Protein AF-A0A0A8K129-F1 (afdb_monomer_lite)

Organism: NCBI:txid1384459

pLDDT: mean 93.45, std 6.95, range [53.19, 98.19]

Structure (mmCIF, N/CA/C/O backbone):
data_AF-A0A0A8K129-F1
#
_entry.id   AF-A0A0A8K129-F1
#
loop_
_atom_site.group_PDB
_atom_site.id
_atom_site.type_symbol
_atom_site.label_atom_id
_atom_site.label_alt_id
_atom_site.label_comp_id
_atom_site.label_asym_id
_atom_site.label_entity_id
_atom_site.label_seq_id
_atom_site.pdbx_PDB_ins_code
_atom_site.Cartn_x
_atom_site.Cartn_y
_atom_site.Cartn_z
_atom_site.occupancy
_atom_site.B_iso_or_equiv
_atom_site.auth_seq_id
_atom_site.auth_comp_id
_atom_site.auth_asym_id
_atom_site.auth_atom_id
_atom_site.pdbx_PDB_model_num
ATOM 1 N N . MET A 1 1 ? -6.699 -9.975 -0.516 1.00 85.94 1 MET A N 1
ATOM 2 C CA . MET A 1 1 ? -5.691 -9.096 -1.152 1.00 85.94 1 MET A CA 1
ATOM 3 C C . MET A 1 1 ? -6.451 -8.112 -2.016 1.00 85.94 1 MET A C 1
ATOM 5 O O . MET A 1 1 ? -7.431 -8.534 -2.612 1.00 85.94 1 MET A O 1
ATOM 9 N N . VAL A 1 2 ? -6.045 -6.845 -2.029 1.00 92.94 2 VAL A N 1
ATOM 10 C CA . VAL A 1 2 ? -6.664 -5.775 -2.828 1.00 92.94 2 VAL A CA 1
ATOM 11 C C . VAL A 1 2 ? -5.577 -5.191 -3.724 1.00 92.94 2 VAL A C 1
ATOM 13 O O . VAL A 1 2 ? -4.443 -5.025 -3.263 1.00 92.94 2 VAL A O 1
ATOM 16 N N . ASP A 1 3 ? -5.898 -4.932 -4.988 1.00 94.06 3 ASP A N 1
ATOM 17 C CA . ASP A 1 3 ? -4.957 -4.341 -5.936 1.00 94.06 3 ASP A CA 1
ATOM 18 C C . ASP A 1 3 ? -4.892 -2.819 -5.772 1.00 94.06 3 ASP A C 1
ATOM 20 O O . ASP A 1 3 ? -5.886 -2.151 -5.515 1.00 94.06 3 ASP A O 1
ATOM 24 N N . ALA A 1 4 ? -3.696 -2.257 -5.939 1.00 93.94 4 ALA A N 1
ATOM 25 C CA . ALA 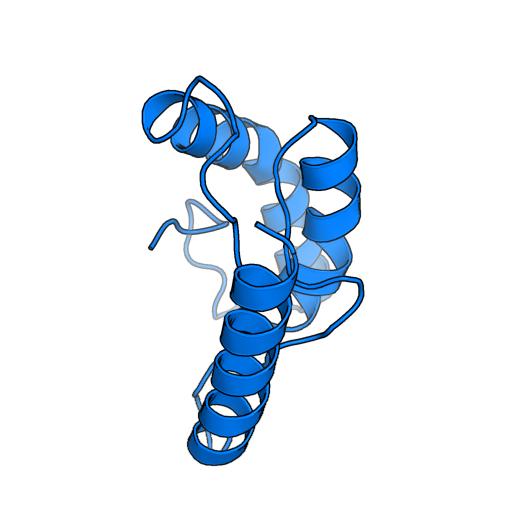A 1 4 ? -3.468 -0.812 -5.856 1.00 93.94 4 ALA A CA 1
ATOM 26 C C . ALA A 1 4 ? -3.593 -0.092 -7.212 1.00 93.94 4 ALA A C 1
ATOM 28 O O . ALA A 1 4 ? -3.308 1.100 -7.306 1.00 93.94 4 ALA A O 1
ATOM 29 N N . THR A 1 5 ? -3.928 -0.830 -8.270 1.00 95.12 5 THR A N 1
ATOM 30 C CA . THR A 1 5 ? -4.082 -0.330 -9.640 1.00 95.12 5 THR A CA 1
ATOM 31 C C . THR A 1 5 ? -5.199 -1.100 -10.327 1.00 95.12 5 THR A C 1
ATOM 33 O O . THR A 1 5 ? -5.247 -2.322 -10.194 1.00 95.12 5 THR A O 1
ATOM 36 N N . TYR A 1 6 ? -6.023 -0.419 -11.118 1.00 93.81 6 TYR A N 1
ATOM 37 C CA . TYR A 1 6 ? -7.205 -1.004 -11.775 1.00 93.81 6 TYR A CA 1
ATOM 38 C C . TYR A 1 6 ? -7.012 -1.181 -13.287 1.00 93.81 6 TYR A C 1
ATOM 40 O O . TYR A 1 6 ? -7.951 -1.446 -14.035 1.00 93.81 6 TYR A O 1
ATOM 48 N N . GLU A 1 7 ? -5.765 -1.058 -13.739 1.00 92.25 7 GLU A N 1
ATOM 49 C CA . GLU A 1 7 ? -5.324 -1.329 -15.101 1.00 92.25 7 GLU A CA 1
ATOM 50 C C . GLU A 1 7 ? -3.975 -2.072 -15.094 1.00 92.25 7 GLU A C 1
ATOM 52 O O . GLU A 1 7 ? -3.214 -1.971 -14.126 1.00 92.25 7 GLU A O 1
ATOM 57 N N . PRO A 1 8 ? -3.627 -2.812 -16.163 1.00 92.88 8 PRO A N 1
ATOM 58 C CA . PRO A 1 8 ? -2.314 -3.439 -16.280 1.00 92.88 8 PRO A CA 1
ATOM 59 C C . PRO A 1 8 ? -1.186 -2.401 -16.359 1.00 92.88 8 PRO A C 1
ATOM 61 O O . PRO A 1 8 ? -1.163 -1.554 -17.250 1.00 92.88 8 PRO A O 1
ATOM 64 N N . VAL A 1 9 ? -0.202 -2.503 -15.461 1.00 92.31 9 VAL A N 1
ATOM 65 C CA . VAL A 1 9 ? 0.939 -1.567 -15.376 1.00 92.31 9 VAL A CA 1
ATOM 66 C C . VAL A 1 9 ? 2.304 -2.221 -15.645 1.00 92.31 9 VAL A C 1
ATOM 68 O O . VAL A 1 9 ? 3.361 -1.604 -15.477 1.00 92.31 9 VAL A O 1
ATOM 71 N N . ASP A 1 10 ? 2.324 -3.485 -16.063 1.00 88.12 10 ASP A N 1
ATOM 72 C CA . ASP A 1 10 ? 3.522 -4.312 -16.252 1.00 88.12 10 ASP A CA 1
ATOM 73 C C . ASP A 1 10 ? 4.475 -3.765 -17.327 1.00 88.12 10 ASP A C 1
ATOM 75 O O . ASP A 1 10 ? 5.690 -3.836 -17.152 1.00 88.12 10 ASP A O 1
ATOM 79 N N . LYS A 1 11 ? 3.960 -3.113 -18.374 1.00 91.44 11 LYS A N 1
ATOM 80 C CA . LYS A 1 11 ? 4.776 -2.538 -19.467 1.00 91.44 11 LYS A CA 1
ATOM 81 C C . LYS A 1 11 ? 5.156 -1.069 -19.270 1.00 91.44 11 LYS A C 1
ATOM 83 O O . LYS A 1 11 ? 5.802 -0.473 -20.129 1.00 91.44 11 LYS A O 1
ATOM 88 N N . MET A 1 12 ? 4.747 -0.461 -18.159 1.00 93.38 12 MET A N 1
ATOM 89 C CA . MET A 1 12 ? 4.968 0.961 -17.901 1.00 93.38 12 MET A CA 1
ATOM 90 C C . MET A 1 12 ? 6.323 1.236 -17.238 1.00 93.38 12 MET A C 1
ATOM 92 O O . MET A 1 12 ? 6.852 0.411 -16.491 1.00 93.38 12 MET A O 1
ATOM 96 N N . SER A 1 13 ? 6.863 2.438 -17.464 1.00 94.12 13 SER A N 1
ATOM 97 C CA . SER A 1 13 ? 8.013 2.940 -16.705 1.00 94.12 13 SER A CA 1
ATOM 98 C C . SER A 1 13 ? 7.649 3.143 -15.234 1.00 94.12 13 SER A C 1
ATOM 100 O O . SER A 1 13 ? 6.487 3.376 -14.902 1.00 94.12 13 SER A O 1
ATOM 102 N N . ASN A 1 14 ? 8.640 3.113 -14.340 1.00 91.56 14 ASN A N 1
ATOM 103 C CA . ASN A 1 14 ? 8.393 3.266 -12.902 1.00 91.56 14 ASN A CA 1
ATOM 104 C C . ASN A 1 14 ? 7.656 4.571 -12.562 1.00 91.56 14 ASN A C 1
ATOM 106 O O . ASN A 1 14 ? 6.700 4.538 -11.799 1.00 91.56 14 ASN A O 1
ATOM 110 N N . THR A 1 15 ? 8.015 5.689 -13.198 1.00 94.69 15 THR A N 1
ATOM 111 C CA . THR A 1 15 ? 7.324 6.974 -13.010 1.00 94.69 15 THR A CA 1
ATOM 112 C C . THR A 1 15 ? 5.851 6.910 -13.414 1.00 94.69 15 THR A C 1
ATOM 114 O O . THR A 1 15 ? 5.000 7.447 -12.713 1.00 94.69 15 THR A O 1
ATOM 117 N N . ARG A 1 16 ? 5.525 6.227 -14.522 1.00 95.12 16 ARG A N 1
ATOM 118 C CA . ARG A 1 16 ? 4.129 6.051 -14.948 1.00 95.12 16 ARG A CA 1
ATOM 119 C C . ARG A 1 16 ? 3.361 5.134 -14.002 1.00 95.12 16 ARG A C 1
ATOM 121 O O . ARG A 1 16 ? 2.230 5.451 -13.668 1.00 95.12 16 ARG A O 1
ATOM 128 N N . ARG A 1 17 ? 3.981 4.049 -13.526 1.00 95.38 17 ARG A N 1
ATOM 129 C CA . ARG A 1 17 ? 3.368 3.163 -12.522 1.00 95.38 17 ARG A CA 1
ATOM 130 C C . ARG A 1 17 ? 3.023 3.924 -11.247 1.00 95.38 17 ARG A C 1
ATOM 132 O O . ARG A 1 17 ? 1.919 3.782 -10.743 1.00 95.38 17 ARG A O 1
ATOM 139 N N . ASP A 1 18 ? 3.953 4.735 -10.754 1.00 97.19 18 ASP A N 1
ATOM 140 C C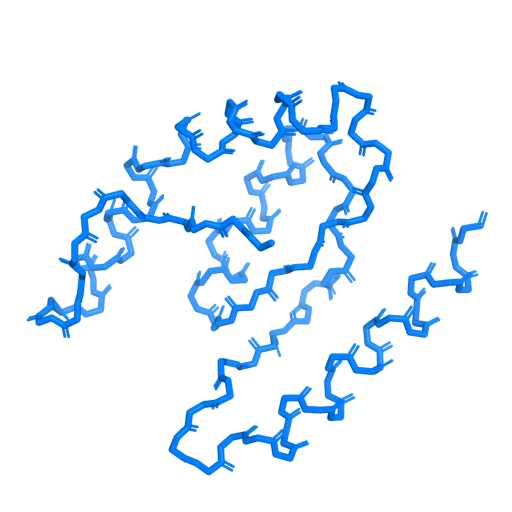A . ASP A 1 18 ? 3.744 5.554 -9.560 1.00 97.19 18 ASP A CA 1
ATOM 141 C C . ASP A 1 18 ? 2.596 6.554 -9.761 1.00 97.19 18 ASP A C 1
ATOM 143 O O . ASP A 1 18 ? 1.753 6.700 -8.881 1.00 97.19 18 ASP A O 1
ATOM 147 N N . ALA A 1 19 ? 2.509 7.179 -10.940 1.00 97.12 19 ALA A N 1
ATOM 148 C CA . ALA A 1 19 ? 1.398 8.064 -11.281 1.00 97.12 19 ALA A CA 1
ATOM 149 C C . ALA A 1 19 ? 0.046 7.330 -11.318 1.00 97.12 19 ALA A C 1
ATOM 151 O O . ALA A 1 19 ? -0.938 7.867 -10.818 1.00 97.12 19 ALA A O 1
ATOM 152 N N . VAL A 1 20 ? -0.006 6.106 -11.859 1.00 97.44 20 VAL A N 1
ATOM 153 C CA . VAL A 1 20 ? -1.227 5.278 -11.866 1.00 97.44 20 VAL A CA 1
ATOM 154 C C . VAL A 1 20 ? -1.643 4.894 -10.447 1.00 97.44 20 VAL A C 1
ATOM 156 O O . VAL A 1 20 ? -2.806 5.054 -10.106 1.00 97.44 20 VAL A O 1
ATOM 159 N N . ILE A 1 21 ? -0.705 4.475 -9.592 1.00 97.56 21 ILE A N 1
ATOM 160 C CA . ILE A 1 21 ? -0.990 4.149 -8.182 1.00 97.56 21 ILE A CA 1
ATOM 161 C C . ILE A 1 21 ? -1.608 5.349 -7.452 1.00 97.56 21 ILE A C 1
ATOM 163 O O . ILE A 1 21 ? -2.585 5.199 -6.727 1.00 97.56 21 ILE A O 1
ATOM 167 N N . ILE A 1 22 ? -1.053 6.549 -7.650 1.00 97.69 22 ILE A N 1
ATOM 168 C CA . ILE A 1 22 ? -1.579 7.774 -7.029 1.00 97.69 22 ILE A CA 1
ATOM 169 C C . ILE A 1 22 ? -2.960 8.120 -7.598 1.00 97.69 22 ILE A C 1
ATOM 171 O O . ILE A 1 22 ? -3.867 8.453 -6.839 1.00 97.69 22 ILE A O 1
ATOM 175 N N . ARG A 1 23 ? -3.131 8.030 -8.924 1.00 97.75 23 ARG A N 1
ATOM 176 C CA . ARG A 1 23 ? -4.408 8.275 -9.615 1.00 97.75 23 ARG A CA 1
ATOM 177 C C . ARG A 1 23 ? -5.514 7.355 -9.097 1.00 97.75 23 ARG A C 1
ATOM 179 O O . ARG A 1 23 ? -6.629 7.816 -8.885 1.00 97.75 23 ARG A O 1
ATOM 186 N N . ASP A 1 24 ? -5.192 6.083 -8.891 1.00 98.06 24 ASP A N 1
ATOM 187 C CA . ASP A 1 24 ? -6.135 5.032 -8.503 1.00 98.06 24 ASP A CA 1
ATOM 188 C C . ASP A 1 24 ? -6.392 4.977 -6.988 1.00 98.06 24 ASP A C 1
ATOM 190 O O . ASP A 1 24 ? -7.249 4.219 -6.532 1.00 98.06 24 ASP A O 1
ATOM 194 N N . TYR A 1 25 ? -5.697 5.800 -6.196 1.00 98.19 25 TYR A N 1
ATOM 195 C CA . TYR A 1 25 ? -5.842 5.819 -4.743 1.00 98.19 25 TYR A CA 1
ATOM 196 C C . TYR A 1 25 ? -7.293 5.969 -4.248 1.00 98.19 25 TYR A C 1
ATOM 198 O O . TYR A 1 25 ? -7.664 5.219 -3.345 1.00 98.19 25 TYR A O 1
ATOM 206 N N . PRO A 1 26 ? -8.145 6.856 -4.807 1.00 98.12 26 PRO A N 1
ATOM 207 C CA . PRO A 1 26 ? -9.533 6.965 -4.358 1.00 98.12 26 PRO A CA 1
ATOM 208 C C . PRO A 1 26 ? -10.308 5.649 -4.488 1.00 98.12 26 PRO A C 1
ATOM 210 O O . PRO A 1 26 ? -11.038 5.293 -3.572 1.00 98.12 26 PRO A O 1
ATOM 213 N N . LEU A 1 27 ? -10.086 4.894 -5.571 1.00 97.88 27 LEU A N 1
ATOM 214 C CA . LEU A 1 27 ? -10.732 3.597 -5.790 1.00 97.88 27 LEU A CA 1
ATOM 215 C C . LEU A 1 27 ? -10.267 2.572 -4.750 1.00 97.88 27 LEU A C 1
ATOM 217 O O . LEU A 1 27 ? -11.084 1.909 -4.123 1.00 97.88 27 LEU A O 1
ATOM 221 N N . LEU A 1 28 ? -8.953 2.497 -4.504 1.00 97.69 28 LEU A N 1
ATOM 222 C CA . LEU A 1 28 ? -8.395 1.642 -3.451 1.00 97.69 28 LEU A CA 1
ATOM 223 C C . LEU A 1 28 ? -8.953 1.992 -2.071 1.00 97.69 28 LEU A C 1
ATOM 225 O O . LEU A 1 28 ? -9.298 1.099 -1.301 1.00 97.69 28 LEU A O 1
ATOM 229 N N . ARG A 1 29 ? -9.028 3.281 -1.743 1.00 97.31 29 ARG A N 1
ATOM 230 C CA . ARG A 1 29 ? -9.572 3.741 -0.467 1.00 97.31 29 ARG A CA 1
ATOM 231 C C . ARG A 1 29 ? -11.025 3.300 -0.307 1.00 97.31 29 ARG A C 1
ATOM 233 O O . ARG A 1 29 ? -11.386 2.815 0.762 1.00 97.31 29 ARG A O 1
ATOM 240 N N . ASP A 1 30 ? -11.838 3.454 -1.346 1.00 96.50 30 ASP A N 1
ATOM 241 C CA . ASP A 1 30 ? -13.251 3.083 -1.315 1.00 96.50 30 ASP A CA 1
ATOM 242 C C . ASP A 1 30 ? -13.420 1.553 -1.177 1.00 96.50 30 ASP A C 1
ATOM 244 O O . ASP A 1 30 ? -14.217 1.096 -0.356 1.00 96.50 30 ASP A O 1
ATOM 248 N N . ASP A 1 31 ? -12.596 0.751 -1.858 1.00 96.25 31 ASP A N 1
ATOM 249 C CA . ASP A 1 31 ? -12.559 -0.710 -1.690 1.00 96.25 31 ASP A CA 1
ATOM 250 C C . ASP A 1 31 ? -12.160 -1.126 -0.267 1.00 96.25 31 ASP A C 1
ATOM 252 O O . ASP A 1 31 ? -12.792 -1.998 0.337 1.00 96.25 31 ASP A O 1
ATOM 256 N N . LEU A 1 32 ? -11.147 -0.479 0.315 1.00 96.44 32 LEU A N 1
ATOM 257 C CA . LEU A 1 32 ? -10.749 -0.730 1.701 1.00 96.44 32 LEU A CA 1
ATOM 258 C C . LEU A 1 32 ? -11.850 -0.330 2.691 1.00 96.44 32 LEU A C 1
ATOM 260 O O . LEU A 1 32 ? -12.083 -1.060 3.652 1.00 96.44 32 LEU A O 1
ATOM 264 N N . MET A 1 33 ? -12.557 0.777 2.450 1.00 95.75 33 MET A N 1
ATOM 265 C CA . MET A 1 33 ? -13.702 1.194 3.267 1.00 95.75 33 MET A CA 1
ATOM 266 C C . MET A 1 33 ? -14.867 0.207 3.183 1.00 95.75 33 MET A C 1
ATOM 268 O O . MET A 1 33 ? -15.530 -0.026 4.188 1.00 95.75 33 MET A O 1
ATOM 272 N N . ASN A 1 34 ? -15.108 -0.394 2.018 1.00 95.19 34 ASN A N 1
ATOM 273 C CA . ASN A 1 34 ? -16.147 -1.411 1.858 1.00 95.19 34 ASN A CA 1
ATOM 274 C C . ASN A 1 34 ? -15.800 -2.716 2.590 1.00 95.19 34 ASN A C 1
ATOM 276 O O . ASN A 1 34 ? -16.691 -3.399 3.091 1.00 95.19 34 ASN A O 1
ATOM 280 N N . LEU A 1 35 ? -14.512 -3.065 2.661 1.00 93.31 35 LEU A N 1
ATOM 281 C CA . LEU A 1 35 ? -14.035 -4.282 3.324 1.00 93.31 35 LEU A CA 1
ATOM 282 C C . LEU A 1 35 ? -13.874 -4.122 4.842 1.00 93.31 35 LEU A C 1
ATOM 284 O O . LEU A 1 35 ? -14.151 -5.062 5.585 1.00 93.31 35 LEU A O 1
ATOM 288 N N . ALA A 1 36 ? -13.413 -2.958 5.300 1.00 91.81 36 ALA A N 1
ATOM 289 C CA . ALA A 1 36 ? -13.149 -2.653 6.704 1.00 91.81 36 ALA A CA 1
ATOM 290 C C . ALA A 1 36 ? -13.592 -1.214 7.039 1.00 91.81 36 ALA A C 1
ATOM 292 O O . ALA A 1 36 ? -12.750 -0.316 7.157 1.00 91.81 36 ALA A O 1
ATOM 293 N N . PRO A 1 37 ? -14.908 -0.971 7.202 1.00 92.00 37 PRO A N 1
ATOM 294 C CA . PRO A 1 37 ? -15.450 0.378 7.386 1.00 92.00 37 PRO A CA 1
ATOM 295 C C . PRO A 1 37 ? -14.933 1.099 8.635 1.00 92.00 37 PRO A C 1
ATOM 297 O O . PRO A 1 37 ? -14.846 2.325 8.656 1.00 92.00 37 PRO A O 1
ATOM 300 N N . ASP A 1 38 ? -14.591 0.341 9.677 1.00 93.25 38 ASP A N 1
ATOM 301 C CA . ASP A 1 38 ? -14.068 0.847 10.947 1.00 93.25 38 ASP A CA 1
ATOM 302 C C . ASP A 1 38 ? -12.551 1.101 10.924 1.00 93.25 38 ASP A C 1
ATOM 304 O O . ASP A 1 38 ? -12.003 1.620 11.895 1.00 93.25 38 ASP A O 1
ATOM 308 N N . ARG A 1 39 ? -11.876 0.739 9.822 1.00 92.38 39 ARG A N 1
ATOM 309 C CA . ARG A 1 39 ? -10.427 0.878 9.604 1.00 92.38 39 ARG A CA 1
ATOM 310 C C . ARG A 1 39 ? -9.558 0.176 10.656 1.00 92.38 39 ARG A C 1
ATOM 312 O O . ARG A 1 39 ? -8.353 0.430 10.715 1.00 92.38 39 ARG A O 1
ATOM 319 N N . SER A 1 40 ? -10.140 -0.715 11.463 1.00 89.81 40 SER A N 1
ATOM 320 C CA . SER A 1 40 ? -9.438 -1.413 12.548 1.00 89.81 40 SER A CA 1
ATOM 321 C C . SER A 1 40 ? -8.544 -2.535 12.017 1.00 89.81 40 SER A C 1
ATOM 323 O O . SER A 1 40 ? -7.477 -2.813 12.576 1.00 89.81 40 SER A O 1
ATOM 325 N N . VAL A 1 41 ? -8.952 -3.134 10.893 1.00 92.38 41 VAL A N 1
ATOM 326 C CA . VAL A 1 41 ? -8.238 -4.223 10.228 1.00 92.38 41 VAL A CA 1
ATOM 327 C C . VAL A 1 41 ? -6.828 -3.765 9.826 1.00 92.38 41 VAL A C 1
ATOM 329 O O . VAL A 1 41 ? -6.692 -2.808 9.060 1.00 92.38 41 VAL A O 1
ATOM 332 N N . PRO A 1 42 ? -5.769 -4.456 10.291 1.00 94.38 42 PRO A N 1
ATOM 333 C CA . PRO A 1 42 ? -4.400 -4.161 9.888 1.00 94.38 42 PRO A CA 1
ATOM 334 C C . PRO A 1 42 ? -4.194 -4.263 8.372 1.00 94.38 42 PRO A C 1
ATOM 336 O O . PRO A 1 42 ? -4.461 -5.298 7.757 1.00 94.38 42 PRO A O 1
ATOM 339 N N . VAL A 1 43 ? -3.648 -3.207 7.774 1.00 95.81 43 VAL A N 1
ATOM 340 C CA . VAL A 1 43 ? -3.285 -3.146 6.356 1.00 95.81 43 VAL A CA 1
ATOM 341 C C . VAL A 1 43 ? -1.780 -3.347 6.208 1.00 95.81 43 VAL A C 1
ATOM 343 O O . VAL A 1 43 ? -0.976 -2.599 6.766 1.00 95.81 43 VAL A O 1
ATOM 346 N N . ILE A 1 44 ? -1.394 -4.349 5.415 1.00 96.94 44 ILE A N 1
ATOM 347 C CA . ILE A 1 44 ? -0.000 -4.607 5.039 1.00 96.94 44 ILE A CA 1
ATOM 348 C C . ILE A 1 44 ? 0.191 -4.265 3.565 1.00 96.94 44 ILE A C 1
ATOM 350 O O . ILE A 1 44 ? -0.443 -4.847 2.685 1.00 96.94 44 ILE A O 1
ATOM 354 N N . LEU A 1 45 ? 1.123 -3.360 3.296 1.00 97.44 45 LEU A N 1
ATOM 355 C CA . LEU A 1 45 ? 1.544 -2.969 1.961 1.00 97.44 45 LEU A CA 1
ATOM 356 C C . LEU A 1 45 ? 2.686 -3.857 1.477 1.00 97.44 45 LEU A C 1
ATOM 358 O O . LEU A 1 45 ? 3.653 -4.125 2.195 1.00 97.44 45 LEU A O 1
ATOM 362 N N . ILE A 1 46 ? 2.579 -4.291 0.225 1.00 96.56 46 ILE A N 1
ATOM 363 C CA . ILE A 1 46 ? 3.553 -5.150 -0.447 1.00 96.56 46 ILE A CA 1
ATOM 364 C C . ILE A 1 46 ? 3.987 -4.445 -1.727 1.00 96.56 46 ILE A C 1
ATOM 366 O O . ILE A 1 46 ? 3.149 -3.879 -2.423 1.00 96.56 46 ILE A O 1
ATOM 370 N N . LYS A 1 47 ? 5.281 -4.558 -2.062 1.00 94.44 47 LYS A N 1
ATOM 371 C CA . LYS A 1 47 ? 6.012 -3.888 -3.154 1.00 94.44 47 LYS A CA 1
ATOM 372 C C . LYS A 1 47 ? 6.524 -2.505 -2.749 1.00 94.44 47 LYS A C 1
ATOM 374 O O . LYS A 1 47 ? 5.814 -1.694 -2.166 1.00 94.44 47 LYS A O 1
ATOM 379 N N . ALA A 1 48 ? 7.780 -2.222 -3.094 1.00 92.25 48 ALA A N 1
ATOM 380 C CA . ALA A 1 48 ? 8.504 -1.066 -2.565 1.00 92.25 48 ALA A CA 1
ATOM 381 C C . ALA A 1 48 ? 7.861 0.290 -2.899 1.00 92.25 48 ALA A C 1
ATOM 383 O O . ALA A 1 48 ? 7.820 1.170 -2.044 1.00 92.25 48 ALA A O 1
ATOM 384 N N . ASN A 1 49 ? 7.352 0.473 -4.121 1.00 94.06 49 ASN A N 1
ATOM 385 C CA . ASN A 1 49 ? 6.693 1.722 -4.498 1.00 94.06 49 ASN A CA 1
ATOM 386 C C . ASN A 1 49 ? 5.300 1.863 -3.867 1.00 94.06 49 ASN A C 1
ATOM 388 O O . ASN A 1 49 ? 4.956 2.962 -3.457 1.00 94.06 49 ASN A O 1
ATOM 392 N N . ILE A 1 50 ? 4.560 0.764 -3.700 1.00 96.69 50 ILE A N 1
ATOM 393 C CA . ILE A 1 50 ? 3.298 0.740 -2.947 1.00 96.69 50 ILE A CA 1
ATOM 394 C C . ILE A 1 50 ? 3.533 1.161 -1.497 1.00 96.69 50 ILE A C 1
ATOM 396 O O . ILE A 1 50 ? 2.867 2.074 -1.030 1.00 96.69 50 ILE A O 1
ATOM 400 N N . CYS A 1 51 ? 4.523 0.568 -0.818 1.00 96.88 51 CYS A N 1
ATOM 401 C CA . CYS A 1 51 ? 4.873 0.952 0.554 1.00 96.88 51 CYS A CA 1
ATOM 402 C C . CYS A 1 51 ? 5.201 2.451 0.627 1.00 96.88 51 CYS A C 1
ATOM 404 O O . CYS A 1 51 ? 4.609 3.182 1.406 1.00 96.88 51 CYS A O 1
ATOM 406 N N . ARG A 1 52 ? 6.093 2.935 -0.248 1.00 96.31 52 ARG A N 1
ATOM 407 C CA . ARG A 1 52 ? 6.531 4.338 -0.250 1.00 96.31 52 ARG A CA 1
ATOM 408 C C . ARG A 1 52 ? 5.404 5.336 -0.536 1.00 96.31 52 ARG A C 1
ATOM 410 O O . ARG A 1 52 ? 5.417 6.419 0.037 1.00 96.31 52 ARG A O 1
ATOM 417 N N . LEU A 1 53 ? 4.509 5.025 -1.473 1.00 97.50 53 LEU A N 1
ATOM 418 C CA . LEU A 1 53 ? 3.470 5.955 -1.922 1.00 97.50 53 LEU A CA 1
ATOM 419 C C . LEU A 1 53 ? 2.228 5.901 -1.035 1.00 97.50 53 LEU A C 1
ATOM 421 O O . LEU A 1 53 ? 1.709 6.945 -0.659 1.00 97.50 53 LEU A O 1
ATOM 425 N N . LEU A 1 54 ? 1.756 4.699 -0.704 1.00 97.75 54 LEU A N 1
ATOM 426 C CA . LEU A 1 54 ? 0.447 4.525 -0.084 1.00 97.75 54 LEU A CA 1
ATOM 427 C C . LEU A 1 54 ? 0.482 4.537 1.436 1.00 97.75 54 LEU A C 1
ATOM 429 O O . LEU A 1 54 ? -0.525 4.887 2.035 1.00 97.75 54 LEU A O 1
ATOM 433 N N . GLU A 1 55 ? 1.607 4.205 2.073 1.00 97.31 55 GLU A N 1
ATOM 434 C CA . GLU A 1 55 ? 1.710 4.264 3.535 1.00 97.31 55 GLU A CA 1
ATOM 435 C C . GLU A 1 55 ? 1.347 5.646 4.103 1.00 97.31 55 GLU A C 1
ATOM 437 O O . GLU A 1 55 ? 0.463 5.695 4.960 1.00 97.31 55 GLU A O 1
ATOM 442 N N . PRO A 1 56 ? 1.922 6.772 3.628 1.00 97.25 56 PRO A N 1
ATOM 443 C CA . PRO A 1 56 ? 1.541 8.084 4.146 1.00 97.25 56 PRO A CA 1
ATOM 444 C C . PRO A 1 56 ? 0.088 8.452 3.818 1.00 97.25 56 PRO A C 1
ATOM 446 O O . PRO A 1 56 ? -0.576 9.060 4.651 1.00 97.25 56 PRO A O 1
ATOM 449 N N . MET A 1 57 ? -0.420 8.072 2.641 1.00 97.94 57 MET A N 1
ATOM 450 C CA . MET A 1 57 ? -1.785 8.403 2.213 1.00 97.94 57 MET A CA 1
ATOM 451 C C . MET A 1 57 ? -2.832 7.654 3.047 1.00 97.94 57 MET A C 1
ATOM 453 O O . MET A 1 57 ? -3.713 8.274 3.634 1.00 97.94 57 MET A O 1
ATOM 457 N N . LEU A 1 58 ? -2.680 6.334 3.178 1.00 97.25 58 LEU A N 1
ATOM 458 C CA . LEU A 1 58 ? -3.569 5.489 3.975 1.00 97.25 58 LEU A CA 1
ATOM 459 C C . LEU A 1 58 ? -3.500 5.840 5.463 1.00 97.25 58 LEU A C 1
ATOM 461 O O . LEU A 1 58 ? -4.530 5.868 6.131 1.00 97.25 58 LEU A O 1
ATOM 465 N N . SER A 1 59 ? -2.308 6.154 5.981 1.00 96.50 59 SER A N 1
ATOM 466 C CA . SER A 1 59 ? -2.163 6.597 7.373 1.00 96.50 59 SER A CA 1
ATOM 467 C C . SER A 1 59 ? -2.863 7.937 7.615 1.00 96.50 59 SER A C 1
ATOM 469 O O . SER A 1 59 ? -3.519 8.102 8.640 1.00 96.50 59 SER A O 1
ATOM 471 N N . ALA A 1 60 ? -2.770 8.884 6.672 1.00 97.00 60 ALA A N 1
ATOM 472 C CA . ALA A 1 60 ? -3.475 10.165 6.755 1.00 97.00 60 ALA A CA 1
ATOM 473 C C . ALA A 1 60 ? -5.004 9.996 6.708 1.00 97.00 60 ALA A C 1
ATOM 475 O O . ALA A 1 60 ? -5.719 10.713 7.404 1.00 97.00 60 ALA A O 1
ATOM 476 N N . ASP A 1 61 ? -5.491 9.003 5.962 1.00 96.44 61 ASP A N 1
ATOM 477 C CA . ASP A 1 61 ? -6.90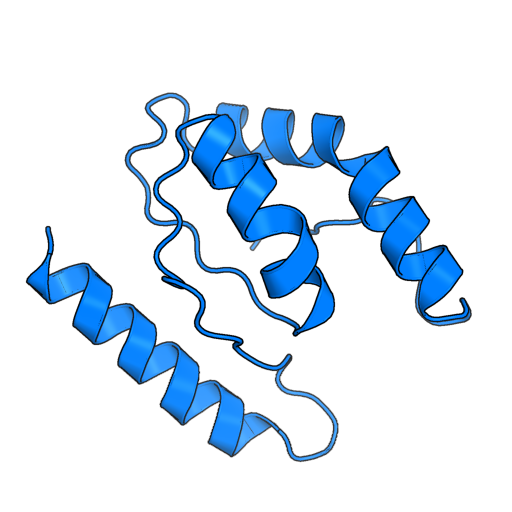6 8.619 5.930 1.00 96.44 61 ASP A CA 1
ATOM 478 C C . ASP A 1 61 ? -7.327 7.744 7.131 1.00 96.44 61 ASP A C 1
ATOM 480 O O . ASP A 1 61 ? -8.482 7.329 7.230 1.00 96.44 61 ASP A O 1
ATOM 484 N N . GLY A 1 62 ? -6.427 7.484 8.084 1.00 96.31 62 GLY A N 1
ATOM 485 C CA . GLY A 1 62 ? -6.727 6.796 9.341 1.00 96.31 62 GLY A CA 1
ATOM 486 C C . GLY A 1 62 ? -6.807 5.273 9.243 1.00 96.31 62 GLY A C 1
ATOM 487 O O . GLY A 1 62 ? -7.389 4.646 10.125 1.00 96.31 62 GLY A O 1
ATOM 488 N N . PHE A 1 63 ? -6.257 4.663 8.190 1.00 96.44 63 PHE A N 1
ATOM 489 C CA . PHE A 1 63 ? -6.113 3.209 8.125 1.00 96.44 63 PHE A CA 1
ATOM 490 C C . PHE A 1 63 ? -4.991 2.717 9.042 1.00 96.44 63 PHE A C 1
ATOM 492 O O . PHE A 1 63 ? -3.931 3.336 9.150 1.00 96.44 63 PHE A O 1
ATOM 499 N N . ASN A 1 64 ? -5.196 1.546 9.646 1.00 95.19 64 ASN A N 1
ATOM 500 C CA . ASN A 1 64 ? -4.196 0.863 10.461 1.00 95.19 64 ASN A CA 1
ATOM 501 C C . ASN A 1 64 ? -3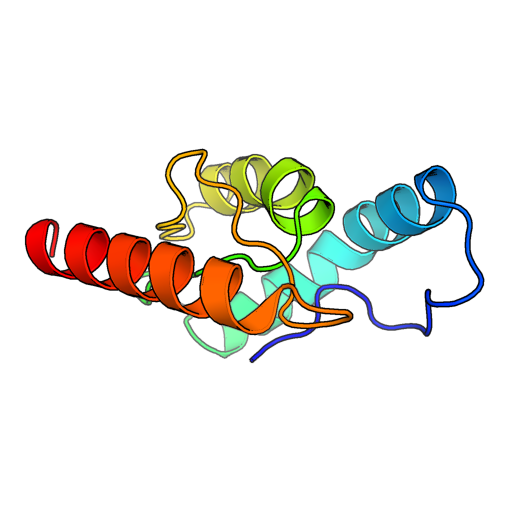.093 0.218 9.593 1.00 95.19 64 ASN A C 1
ATOM 503 O O . ASN A 1 64 ? -3.077 -0.995 9.387 1.00 95.19 64 ASN A O 1
ATOM 507 N N . VAL A 1 65 ? -2.180 1.021 9.037 1.00 96.19 65 VAL A N 1
ATOM 508 C CA . VAL A 1 65 ? -1.056 0.518 8.227 1.00 96.19 65 VAL A CA 1
ATOM 509 C C . VAL A 1 65 ? 0.084 0.046 9.128 1.00 96.19 65 VAL A C 1
ATOM 511 O O . VAL A 1 65 ? 0.695 0.831 9.851 1.00 96.19 65 VAL A O 1
ATOM 514 N N . VAL A 1 66 ? 0.423 -1.242 9.062 1.00 96.62 66 VAL A N 1
ATOM 515 C CA . VAL A 1 66 ? 1.384 -1.859 10.000 1.00 96.62 66 VAL A CA 1
ATOM 516 C C . VAL A 1 66 ? 2.814 -1.973 9.464 1.00 96.62 66 VAL A C 1
ATOM 518 O O . VAL A 1 66 ? 3.691 -2.498 10.150 1.00 96.62 66 VAL A O 1
ATOM 521 N N . ASN A 1 67 ? 3.084 -1.466 8.258 1.00 95.38 67 ASN A N 1
ATOM 522 C CA . ASN A 1 67 ? 4.430 -1.442 7.680 1.00 95.38 67 ASN A CA 1
ATOM 523 C C . ASN A 1 67 ? 5.429 -0.655 8.543 1.00 95.38 67 ASN A C 1
ATOM 525 O O . ASN A 1 67 ? 6.573 -1.097 8.676 1.00 95.38 67 ASN A O 1
ATOM 529 N N . ARG A 1 68 ? 5.005 0.471 9.140 1.00 89.69 68 ARG A N 1
ATOM 530 C CA . ARG A 1 68 ? 5.812 1.358 10.004 1.00 89.69 68 ARG A CA 1
ATOM 531 C C . ARG A 1 68 ? 7.114 1.817 9.333 1.00 89.69 68 ARG A C 1
ATOM 533 O O . ARG A 1 68 ? 8.194 1.741 9.916 1.00 89.69 68 ARG A O 1
ATOM 540 N N . GLY A 1 69 ? 7.024 2.226 8.069 1.00 90.12 69 GLY A N 1
ATOM 541 C CA . GLY A 1 69 ? 8.152 2.577 7.200 1.00 90.12 69 GLY A CA 1
ATOM 542 C C . GLY A 1 69 ? 8.899 1.367 6.627 1.00 90.12 69 GLY A C 1
ATOM 543 O O . GLY A 1 69 ? 9.845 1.512 5.846 1.00 90.12 69 GLY A O 1
ATOM 544 N N . GLY A 1 70 ? 8.493 0.151 6.993 1.00 92.69 70 GLY A N 1
ATOM 545 C CA . GLY A 1 70 ? 9.043 -1.096 6.492 1.00 92.69 70 GLY A CA 1
ATOM 546 C C . GLY A 1 70 ? 8.618 -1.380 5.052 1.00 92.69 70 GLY A C 1
ATOM 547 O O . GLY A 1 70 ? 7.445 -1.584 4.747 1.00 92.69 70 GLY A O 1
ATOM 548 N N . SER A 1 71 ? 9.598 -1.498 4.157 1.00 94.44 71 SER A N 1
ATOM 549 C CA . SER A 1 71 ? 9.363 -1.958 2.784 1.00 94.44 71 SER A CA 1
ATOM 550 C C . SER A 1 71 ? 9.385 -3.487 2.702 1.00 94.44 71 SER A C 1
ATOM 552 O O . SER A 1 71 ? 10.409 -4.114 3.017 1.00 94.44 71 SER A O 1
ATOM 554 N N . ILE A 1 72 ? 8.272 -4.077 2.253 1.00 96.06 72 ILE A N 1
ATOM 555 C CA . ILE A 1 72 ? 8.118 -5.510 1.965 1.00 96.06 72 ILE A CA 1
ATOM 556 C C . ILE A 1 72 ? 8.154 -5.697 0.438 1.00 96.06 72 ILE A C 1
ATOM 558 O O . ILE A 1 72 ? 7.283 -5.170 -0.257 1.00 96.06 72 ILE A O 1
ATOM 562 N N . PRO A 1 73 ? 9.140 -6.411 -0.139 1.00 94.31 73 PRO A N 1
ATOM 563 C CA . PRO A 1 73 ? 9.209 -6.602 -1.586 1.00 94.31 73 PRO A CA 1
ATOM 564 C C . PRO A 1 73 ? 8.109 -7.551 -2.065 1.00 94.31 73 PRO A C 1
ATOM 566 O O . PRO A 1 73 ? 7.682 -8.431 -1.331 1.00 94.31 73 PRO A O 1
ATOM 569 N N . PHE A 1 74 ? 7.685 -7.429 -3.320 1.00 93.38 74 PHE A N 1
ATOM 570 C CA . PHE A 1 74 ? 6.800 -8.431 -3.914 1.00 93.38 74 PHE A CA 1
ATOM 571 C C . PHE A 1 74 ? 7.574 -9.749 -4.144 1.00 93.38 74 PHE A C 1
ATOM 573 O O . PHE A 1 74 ? 8.709 -9.683 -4.630 1.00 93.38 74 PHE A O 1
ATOM 580 N N . PRO A 1 75 ? 7.005 -10.933 -3.839 1.00 93.88 75 PRO A N 1
ATOM 581 C CA . PRO A 1 75 ? 7.701 -12.224 -3.905 1.00 93.88 75 PRO A CA 1
ATOM 582 C C . PRO A 1 75 ? 7.874 -12.751 -5.345 1.00 93.88 75 PRO A C 1
ATOM 584 O O . PRO A 1 75 ? 7.433 -13.844 -5.682 1.00 93.88 75 PRO A O 1
ATOM 587 N N . SER A 1 76 ? 8.543 -11.988 -6.210 1.00 90.38 76 SER A N 1
ATOM 588 C CA . SER A 1 76 ? 8.922 -12.406 -7.574 1.00 90.38 76 SER A CA 1
ATOM 589 C C . SER A 1 76 ? 10.440 -12.557 -7.713 1.00 90.38 76 SER A C 1
ATOM 591 O O . SER A 1 76 ? 11.160 -12.111 -6.832 1.00 90.38 76 SER A O 1
ATOM 593 N N . HIS A 1 77 ? 10.938 -13.162 -8.799 1.00 87.94 77 HIS A N 1
ATOM 594 C CA . HIS A 1 77 ? 12.358 -13.129 -9.213 1.00 87.94 77 HIS A CA 1
ATOM 595 C C . HIS A 1 77 ? 13.403 -13.318 -8.081 1.00 87.94 77 HIS A C 1
ATOM 597 O O . HIS A 1 77 ? 14.346 -12.540 -7.973 1.00 87.94 77 HIS A O 1
ATOM 603 N N . GLY A 1 78 ? 13.238 -14.317 -7.207 1.00 92.00 78 GLY A N 1
ATOM 604 C CA . GLY A 1 78 ? 14.194 -14.614 -6.124 1.00 92.00 78 GLY A CA 1
ATOM 605 C C . GLY A 1 78 ? 13.935 -13.885 -4.797 1.00 92.00 78 GLY A C 1
ATOM 606 O O . GLY A 1 78 ? 14.614 -14.146 -3.804 1.00 92.00 78 GLY A O 1
ATOM 607 N N . TRP A 1 79 ? 12.924 -13.015 -4.729 1.00 94.81 79 TRP A N 1
ATOM 608 C CA . TRP A 1 79 ? 12.569 -12.276 -3.514 1.00 94.81 79 TRP A CA 1
ATOM 609 C C . TRP A 1 79 ? 11.715 -13.074 -2.520 1.00 94.81 79 TRP A C 1
ATOM 611 O O . TRP A 1 79 ? 11.406 -12.551 -1.454 1.00 94.81 79 TRP A O 1
ATOM 621 N N . GLN A 1 80 ? 11.349 -14.329 -2.807 1.00 95.31 80 GLN A N 1
ATOM 622 C CA . GLN A 1 80 ? 10.422 -15.116 -1.978 1.00 95.31 80 GLN A CA 1
ATOM 623 C C . GLN A 1 80 ? 10.908 -15.262 -0.530 1.00 95.31 80 GLN A C 1
ATOM 625 O O . GLN A 1 80 ? 10.146 -15.026 0.407 1.00 95.31 80 GLN A O 1
ATOM 630 N N . ARG A 1 81 ? 12.193 -15.589 -0.331 1.00 96.69 81 ARG A N 1
ATOM 631 C CA . ARG A 1 81 ? 12.773 -15.731 1.015 1.00 96.69 81 ARG A CA 1
ATOM 632 C C . ARG A 1 81 ? 12.786 -14.397 1.766 1.00 96.69 81 ARG A C 1
ATOM 634 O O . ARG A 1 81 ? 12.461 -14.349 2.948 1.00 96.69 81 ARG A O 1
ATOM 641 N N . VAL A 1 82 ? 13.133 -13.308 1.078 1.00 95.75 82 VAL A N 1
ATOM 642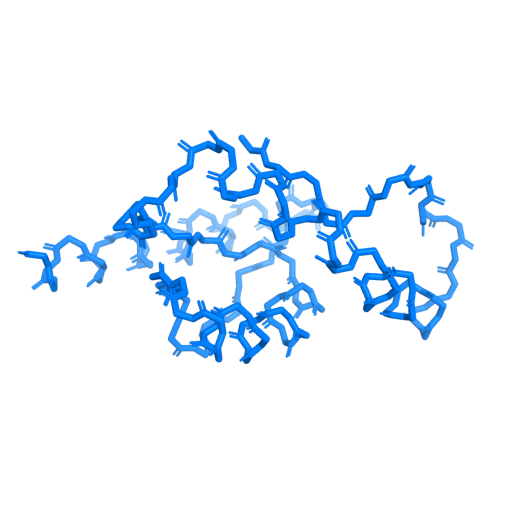 C CA . VAL A 1 82 ? 13.174 -11.959 1.666 1.00 95.75 82 VAL A CA 1
ATOM 643 C C . VAL A 1 82 ? 11.769 -11.477 2.029 1.00 95.75 82 VAL A C 1
ATOM 645 O O . VAL A 1 82 ? 11.575 -10.938 3.117 1.00 95.75 82 VAL A O 1
ATOM 648 N N . PHE A 1 83 ? 10.794 -11.709 1.147 1.00 96.31 83 PHE A N 1
ATOM 649 C CA . PHE A 1 83 ? 9.381 -11.463 1.411 1.00 96.31 83 PHE A CA 1
ATOM 650 C C . PHE A 1 83 ? 8.930 -12.217 2.658 1.00 96.31 83 PHE A C 1
ATOM 652 O O . PHE A 1 83 ? 8.446 -11.579 3.583 1.00 96.31 83 PHE A O 1
ATOM 659 N N . GLY A 1 84 ? 9.165 -13.532 2.726 1.00 96.56 84 GLY A N 1
ATOM 660 C CA . GLY A 1 84 ? 8.753 -14.354 3.865 1.00 96.56 84 GLY A CA 1
ATOM 661 C C . GLY A 1 84 ? 9.294 -13.832 5.197 1.00 96.56 84 GLY A C 1
ATOM 662 O O . GLY A 1 84 ? 8.531 -13.660 6.144 1.00 96.56 84 GLY A O 1
ATOM 663 N N . HIS A 1 85 ? 10.586 -13.490 5.258 1.00 96.56 85 HIS A N 1
ATOM 664 C CA . HIS A 1 85 ? 11.182 -12.909 6.465 1.00 96.56 85 HIS A CA 1
ATOM 665 C C . HIS A 1 85 ? 10.567 -11.559 6.845 1.00 96.56 85 HIS A C 1
ATOM 667 O O . HIS A 1 85 ? 10.211 -11.358 8.005 1.00 96.56 85 HIS A O 1
ATOM 673 N N . LYS A 1 86 ? 10.446 -10.629 5.889 1.00 96.12 86 LYS A N 1
ATOM 674 C CA . LYS A 1 86 ? 9.925 -9.282 6.159 1.00 96.12 86 LYS A CA 1
ATOM 675 C C . LYS A 1 86 ? 8.444 -9.307 6.520 1.00 96.12 86 LYS A C 1
ATOM 677 O O . LYS A 1 86 ? 8.056 -8.684 7.497 1.00 96.12 86 LYS A O 1
ATOM 682 N N . PHE A 1 87 ? 7.647 -10.072 5.783 1.00 95.56 87 PHE A N 1
ATOM 683 C CA . PHE A 1 87 ? 6.221 -10.238 6.033 1.00 95.56 87 PHE A CA 1
ATOM 684 C C . PHE A 1 87 ? 5.962 -10.850 7.415 1.00 95.56 87 PHE A C 1
ATOM 686 O O . PHE A 1 87 ? 5.184 -10.301 8.189 1.00 95.56 87 PHE A O 1
ATOM 693 N N . ALA A 1 88 ? 6.681 -11.920 7.777 1.00 95.12 88 ALA A N 1
ATOM 694 C CA . ALA A 1 88 ? 6.564 -12.527 9.103 1.00 95.12 88 ALA A CA 1
ATOM 695 C C . ALA A 1 88 ? 6.994 -11.574 10.232 1.00 95.12 88 ALA A C 1
ATOM 697 O O . ALA A 1 88 ? 6.367 -11.555 11.288 1.00 95.12 88 ALA A O 1
ATOM 698 N N . ALA A 1 89 ? 8.048 -10.778 10.028 1.00 94.75 89 ALA A N 1
ATOM 699 C CA . ALA A 1 89 ? 8.473 -9.778 11.006 1.00 94.75 89 ALA A CA 1
ATOM 700 C C . ALA A 1 89 ? 7.413 -8.681 11.202 1.00 94.75 89 ALA A C 1
ATOM 702 O O . ALA A 1 89 ? 7.124 -8.317 12.340 1.00 94.75 89 ALA A O 1
ATOM 703 N N . THR A 1 90 ? 6.800 -8.201 10.115 1.00 94.81 90 THR A N 1
ATOM 704 C CA . THR A 1 90 ? 5.714 -7.213 10.169 1.00 94.81 90 THR A CA 1
ATOM 705 C C . THR A 1 90 ? 4.483 -7.764 10.886 1.00 94.81 90 THR A C 1
ATOM 707 O O . THR A 1 90 ? 3.950 -7.080 11.755 1.00 94.81 90 THR A O 1
ATOM 710 N N . LEU A 1 91 ? 4.074 -9.006 10.600 1.00 92.50 91 LEU A N 1
ATOM 711 C CA . LEU A 1 91 ? 2.958 -9.652 11.302 1.00 92.50 91 LEU A CA 1
ATOM 712 C C . LEU A 1 91 ? 3.205 -9.7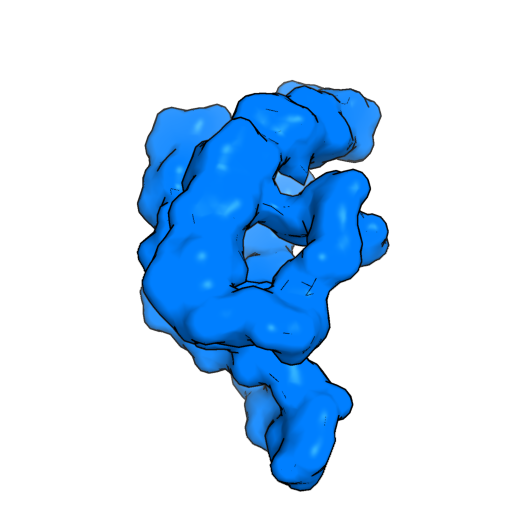46 12.810 1.00 92.50 91 LEU A C 1
ATOM 714 O O . LEU A 1 91 ? 2.380 -9.288 13.595 1.00 92.50 91 LEU A O 1
ATOM 718 N N . LYS A 1 92 ? 4.376 -10.249 13.219 1.00 92.69 92 LYS A N 1
ATOM 719 C CA . LYS A 1 92 ? 4.737 -10.347 14.642 1.00 92.69 92 LYS A CA 1
ATOM 720 C C . LYS A 1 92 ? 4.736 -8.985 15.338 1.00 92.69 92 LYS A C 1
ATOM 722 O O . LYS A 1 92 ? 4.293 -8.874 16.473 1.00 92.69 92 LYS A O 1
ATOM 727 N N . ALA A 1 93 ? 5.236 -7.944 14.673 1.00 88.56 93 ALA A N 1
ATOM 728 C CA . ALA A 1 93 ? 5.251 -6.595 15.237 1.00 88.56 93 ALA A CA 1
ATOM 729 C C . ALA A 1 93 ? 3.837 -6.007 15.398 1.00 88.56 93 ALA A C 1
ATOM 731 O O . ALA A 1 93 ? 3.595 -5.253 16.344 1.00 88.56 93 ALA A O 1
ATOM 732 N N . ALA A 1 94 ? 2.917 -6.352 14.492 1.00 86.38 94 ALA A N 1
ATOM 733 C CA . ALA A 1 94 ? 1.520 -5.942 14.561 1.00 86.38 94 ALA A CA 1
ATOM 734 C C . ALA A 1 94 ? 0.775 -6.637 15.713 1.00 86.38 94 ALA A C 1
ATOM 736 O O . ALA A 1 94 ? 0.094 -5.955 16.469 1.00 86.38 94 ALA A O 1
ATOM 737 N N . GLU A 1 95 ? 0.970 -7.947 15.902 1.00 82.38 95 GLU A N 1
ATOM 738 C CA . GLU A 1 95 ? 0.353 -8.722 16.996 1.00 82.38 95 GLU A CA 1
ATOM 739 C C . GLU A 1 95 ? 0.773 -8.238 18.390 1.00 82.38 95 GLU A C 1
ATOM 741 O O . GLU A 1 95 ? -0.033 -8.235 19.309 1.00 82.38 95 GLU A O 1
ATOM 746 N N . VAL A 1 96 ? 2.019 -7.786 18.557 1.00 65.50 96 VAL A N 1
ATOM 747 C CA . VAL A 1 96 ? 2.522 -7.254 19.842 1.00 65.50 96 VAL A CA 1
ATOM 748 C C . VAL A 1 96 ? 1.946 -5.865 20.168 1.00 65.50 96 VAL A C 1
ATOM 750 O O . VAL A 1 96 ? 2.100 -5.378 21.284 1.00 65.50 96 VAL A O 1
ATOM 753 N N . SER A 1 97 ? 1.311 -5.203 19.199 1.00 56.53 97 SER A N 1
ATOM 754 C CA . SER A 1 97 ? 0.787 -3.839 19.349 1.00 56.53 97 SER A CA 1
ATOM 755 C C . SER A 1 97 ? -0.744 -3.759 19.401 1.00 56.53 97 SER A C 1
ATOM 757 O O . SER A 1 97 ? -1.262 -2.643 19.455 1.00 56.53 97 SER A O 1
ATOM 759 N N . ALA A 1 98 ? -1.435 -4.900 19.315 1.00 53.19 98 ALA A N 1
ATOM 760 C CA . ALA A 1 98 ? -2.890 -5.034 19.409 1.00 53.19 98 ALA A CA 1
ATOM 761 C C . ALA A 1 98 ? -3.300 -5.425 20.835 1.00 53.19 98 ALA A C 1
ATOM 763 O O . ALA A 1 98 ? -4.369 -4.951 21.276 1.00 53.19 98 ALA A O 1
#

Radius of gyration: 13.59 Å; chains: 1; bounding box: 30×26×39 Å

Foldseek 3Di:
DDDLAPDDCPPDDPVVVLVRSVVCVVVRVVVVCVVPVVLPDEDEFEAQSRLVRCVVVCVVVPHNYQCPSPYQYDCPDPCVVVNVVSVVVSVVSVVVVD

Sequence (98 aa):
MVDATYEPVDKMSNTRRDAVIIRDYPLLRDDLMNLAPDRSVPVILIKANICRLLEPMLSADGFNVVNRGGSIPFPSHGWQRVFGHKFAATLKAAEVSA

Secondary structure (DSSP, 8-state):
---S-SS--TTS-HHHHHHHHHHTHHHHHHHHHHH-TTS-SPB---SHHHHHHHHHHHHHTT--B--TTPPPPPS-TT-HHHHHHHHHHHHHHHHTT-